Protein AF-A0A1S1X2Z5-F1 (afdb_monomer_lite)

Secondary structure (DSSP, 8-state):
-TTTS--HHHHHHHHHHHHHTT-HHHHHHHHHHHHHHHHHH--S-HHHHHHHHHHHHHHTT-GGGGHHHHHHHHHHHHHH----HHHHHHTTPPPHHHHHHHHHHHHHTT--HHHHHHHHHGGGGTS-HHHHHHHHHHHHHHSPPPP----------

pLDDT: mean 91.76, std 12.3, range [43.56, 98.44]

Organism: NCBI:txid1903179

Sequence (157 aa):
MFELEPGAHNALQLATSSVMAGDVARGKTWLMKFDQLNHASREVPCASAYVNFISALAQAGHARETLPYLAWLRELHRQLKITDDMFLHQRGVPFFHVFLENSWPLLRQCLDDKQLLDWHEAMLADLDEGGCAEVRAWLAQQLPAPAANDEAFKESP

Foldseek 3Di:
DCVVPPALVVLLVQLLVCVLVVNNVSSVVSNVVSVVRCVPVVPDQNQVSLVSNLVSCVVSVNLVSNVVSLLVLLVVQLVVQEQDPVVCVVSVRDRLLVSLVVNVVSCVVPDDLVRVVVSLVVSCVRHYPVSNVVSVVSNCVPPPDPPPPPPPPDDDD

Radius of gyration: 19.8 Å; chains: 1; bounding box: 60×43×59 Å

Structure (mmCIF, N/CA/C/O backbone):
data_AF-A0A1S1X2Z5-F1
#
_entry.id   AF-A0A1S1X2Z5-F1
#
loop_
_atom_site.group_PDB
_atom_site.id
_atom_site.type_symbol
_atom_site.label_atom_id
_atom_site.label_alt_id
_atom_site.label_comp_id
_atom_site.label_asym_id
_atom_site.label_entity_id
_atom_site.label_seq_id
_atom_site.pdbx_PDB_ins_code
_atom_site.Cartn_x
_atom_site.Cartn_y
_atom_site.Cartn_z
_atom_site.occupancy
_atom_site.B_iso_or_equiv
_atom_site.auth_seq_id
_atom_site.auth_comp_id
_atom_site.auth_asym_id
_atom_site.auth_atom_id
_atom_site.pdbx_PDB_model_num
ATOM 1 N N . MET A 1 1 ? -10.880 3.324 25.625 1.00 61.69 1 MET A N 1
ATOM 2 C CA . MET A 1 1 ? -10.147 4.238 24.719 1.00 61.69 1 MET A CA 1
ATOM 3 C C . MET A 1 1 ? -11.085 4.773 23.643 1.00 61.69 1 MET A C 1
ATOM 5 O O . MET A 1 1 ? -11.497 5.909 23.777 1.00 61.69 1 MET A O 1
ATOM 9 N N . PHE A 1 2 ? -11.555 3.965 22.683 1.00 80.56 2 PHE A N 1
ATOM 10 C CA . PHE A 1 2 ? -12.512 4.442 21.665 1.00 80.56 2 PHE A CA 1
ATOM 11 C C . PHE A 1 2 ? -13.899 4.820 22.215 1.00 80.56 2 PHE A C 1
ATOM 13 O O . PHE A 1 2 ? -14.493 5.775 21.747 1.00 80.56 2 PHE A O 1
ATOM 20 N N . GLU A 1 3 ? -14.406 4.127 23.239 1.00 78.62 3 GLU A N 1
ATOM 21 C CA . GLU A 1 3 ? -15.691 4.485 23.875 1.00 78.62 3 GLU A CA 1
ATOM 22 C C . GLU A 1 3 ? -15.654 5.831 24.615 1.00 78.62 3 GLU A C 1
ATOM 24 O O . GLU A 1 3 ? -16.695 6.439 24.834 1.00 78.62 3 GLU A O 1
ATOM 29 N N . LEU A 1 4 ? -14.459 6.288 24.998 1.00 78.75 4 LEU A N 1
ATOM 30 C CA . LEU A 1 4 ? -14.263 7.559 25.698 1.00 78.75 4 LEU A CA 1
ATOM 31 C C . LEU A 1 4 ? -14.064 8.710 24.707 1.00 78.75 4 LEU A C 1
ATOM 33 O O . LEU A 1 4 ? -14.513 9.820 24.963 1.00 78.75 4 LEU A O 1
ATOM 37 N N . GLU A 1 5 ? -13.420 8.430 23.574 1.00 84.75 5 GLU A N 1
ATOM 38 C CA . GLU A 1 5 ? -13.182 9.395 22.505 1.00 84.75 5 GLU A CA 1
ATOM 39 C C . GLU A 1 5 ? -13.279 8.685 21.139 1.00 84.75 5 GLU A C 1
ATOM 41 O O . GLU A 1 5 ? -12.283 8.166 20.616 1.00 84.75 5 GLU A O 1
ATOM 46 N N . PRO A 1 6 ? -14.488 8.584 20.561 1.00 86.75 6 PRO A N 1
ATOM 47 C CA . PRO A 1 6 ? -14.669 7.983 19.247 1.00 86.75 6 PRO A CA 1
ATOM 48 C C . PRO A 1 6 ? -14.073 8.893 18.170 1.00 86.75 6 PRO A C 1
ATOM 50 O O . PRO A 1 6 ? -14.494 10.036 18.020 1.00 86.75 6 PRO A O 1
ATOM 53 N N . GLY A 1 7 ? -13.124 8.384 17.387 1.00 92.69 7 GLY A N 1
ATOM 54 C CA . GLY A 1 7 ? -12.477 9.168 16.334 1.00 92.69 7 GLY A CA 1
ATOM 55 C C . GLY A 1 7 ? -11.682 8.309 15.362 1.00 92.69 7 GLY A C 1
ATOM 56 O O . GLY A 1 7 ? -11.343 7.161 15.672 1.00 92.69 7 GLY A O 1
ATOM 57 N N . ALA A 1 8 ? -11.385 8.862 14.183 1.00 94.12 8 ALA A N 1
ATOM 58 C CA . ALA A 1 8 ? -10.617 8.166 13.152 1.00 94.12 8 ALA A CA 1
ATOM 59 C C . ALA A 1 8 ? -9.245 7.747 13.701 1.00 94.12 8 ALA A C 1
ATOM 61 O O . ALA A 1 8 ? -8.875 6.576 13.630 1.00 94.12 8 ALA A O 1
ATOM 62 N N . HIS A 1 9 ? -8.541 8.669 14.359 1.00 93.88 9 HIS A N 1
ATOM 63 C CA . HIS A 1 9 ? -7.252 8.377 14.980 1.00 93.88 9 HIS A CA 1
ATOM 64 C C . HIS A 1 9 ? -7.316 7.183 15.952 1.00 93.88 9 HIS A C 1
ATOM 66 O O . HIS A 1 9 ? -6.530 6.244 15.837 1.00 93.88 9 HIS A O 1
ATOM 72 N N . ASN A 1 10 ? -8.292 7.169 16.864 1.00 94.88 10 ASN A N 1
ATOM 73 C CA . ASN A 1 10 ? -8.427 6.104 17.861 1.00 94.88 10 ASN A CA 1
ATOM 74 C C . ASN A 1 10 ? -8.839 4.760 17.238 1.00 94.88 10 ASN A C 1
ATOM 76 O O . ASN A 1 10 ? -8.384 3.711 17.695 1.00 94.88 10 ASN A O 1
ATOM 80 N N . ALA A 1 11 ? -9.646 4.769 16.172 1.00 96.56 11 ALA A N 1
ATOM 81 C CA . ALA A 1 11 ? -9.928 3.560 15.400 1.00 96.56 11 ALA A CA 1
ATOM 82 C C . ALA A 1 11 ? -8.655 3.006 14.736 1.00 96.56 11 ALA A C 1
ATOM 84 O O . ALA A 1 11 ? -8.414 1.803 14.797 1.00 96.56 11 ALA A O 1
ATOM 85 N N . LEU A 1 12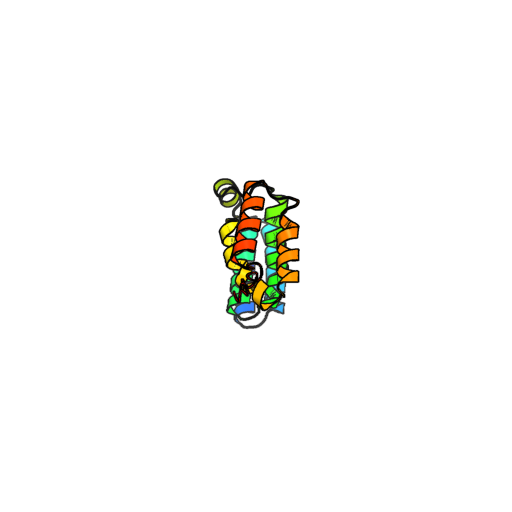 ? -7.804 3.871 14.174 1.00 97.06 12 LEU A N 1
ATOM 86 C CA . LEU A 1 12 ? -6.532 3.458 13.579 1.00 97.06 12 LEU A CA 1
ATOM 87 C C . LEU A 1 12 ? -5.563 2.877 14.623 1.00 97.06 12 LEU A C 1
ATOM 89 O O . LEU A 1 12 ? -4.957 1.840 14.366 1.00 97.06 12 LEU A O 1
ATOM 93 N N . GLN A 1 13 ? -5.459 3.481 15.813 1.00 96.38 13 GLN A N 1
ATOM 94 C CA . GLN A 1 13 ? -4.644 2.941 16.914 1.00 96.38 13 GLN A CA 1
ATOM 95 C C . GLN A 1 13 ? -5.112 1.547 17.350 1.00 96.38 13 GLN A C 1
ATOM 97 O O . GLN A 1 13 ? -4.298 0.659 17.611 1.00 96.38 13 GLN A O 1
ATOM 102 N N . LEU A 1 14 ? -6.429 1.324 17.403 1.00 97.50 14 LEU A N 1
ATOM 103 C CA . LEU A 1 14 ? -6.983 -0.001 17.680 1.00 97.50 14 LEU A CA 1
ATOM 104 C C . LEU A 1 14 ? -6.714 -0.989 16.543 1.00 97.50 14 LEU A C 1
ATOM 106 O O . LEU A 1 14 ? -6.466 -2.163 16.823 1.00 97.50 14 LEU A O 1
ATOM 110 N N . ALA A 1 15 ? -6.722 -0.533 15.289 1.00 98.12 15 ALA A N 1
ATOM 111 C CA . ALA A 1 15 ? -6.386 -1.362 14.138 1.00 98.12 15 ALA A CA 1
ATOM 112 C C . ALA A 1 15 ? -4.943 -1.879 14.222 1.00 98.12 15 ALA A C 1
ATOM 114 O O . ALA A 1 15 ? -4.726 -3.092 14.199 1.00 98.12 15 ALA A O 1
ATOM 115 N N . THR A 1 16 ? -3.970 -0.979 14.384 1.00 97.69 16 THR A N 1
ATOM 116 C CA . THR A 1 16 ? -2.544 -1.331 14.454 1.00 97.69 16 THR A CA 1
ATOM 117 C C . THR A 1 16 ? -2.228 -2.166 15.692 1.00 97.69 16 THR A C 1
ATOM 119 O O . THR A 1 16 ? -1.588 -3.208 15.575 1.00 97.69 16 THR A O 1
ATOM 122 N N . SER A 1 17 ? -2.754 -1.789 16.862 1.00 97.44 17 SER A N 1
ATOM 123 C CA . SER A 1 17 ? -2.513 -2.525 18.112 1.00 97.44 17 SER A CA 1
ATOM 124 C C . SER A 1 17 ? -3.099 -3.939 18.084 1.00 97.44 17 SER A C 1
ATOM 126 O O . SER A 1 17 ? -2.482 -4.866 18.601 1.00 97.44 17 SER A O 1
ATOM 128 N N . SER A 1 18 ? -4.270 -4.133 17.460 1.00 97.81 18 SER A N 1
ATOM 129 C CA . SER A 1 18 ? -4.874 -5.470 17.327 1.00 97.81 18 SER A CA 1
ATOM 130 C C . SER A 1 18 ? -4.006 -6.387 16.467 1.00 97.81 18 SER A C 1
ATOM 132 O O . SER A 1 18 ? -3.752 -7.524 16.854 1.00 97.81 18 SER A O 1
ATOM 134 N N . VAL A 1 19 ? -3.496 -5.877 15.340 1.00 97.62 19 VAL A N 1
ATOM 135 C CA . VAL A 1 19 ? -2.577 -6.626 14.472 1.00 97.62 19 VAL A CA 1
ATOM 136 C C . VAL A 1 19 ? -1.281 -6.969 15.198 1.00 97.62 19 VAL A C 1
ATOM 138 O O . VAL A 1 19 ? -0.837 -8.108 15.131 1.00 97.62 19 VAL A O 1
ATOM 141 N N . MET A 1 20 ? -0.687 -6.013 15.916 1.00 96.31 20 MET A N 1
ATOM 142 C CA . MET A 1 20 ? 0.543 -6.255 16.680 1.00 96.31 20 MET A CA 1
ATOM 143 C C . MET A 1 20 ? 0.348 -7.283 17.803 1.00 96.31 20 MET A C 1
ATOM 145 O O . MET A 1 20 ? 1.295 -7.966 18.178 1.00 96.31 20 MET A O 1
ATOM 149 N N . ALA A 1 21 ? -0.879 -7.434 18.308 1.00 96.69 21 ALA A N 1
ATOM 150 C CA . ALA A 1 21 ? -1.261 -8.494 19.239 1.00 96.69 21 ALA A CA 1
ATOM 151 C C . ALA A 1 21 ? -1.596 -9.839 18.551 1.00 96.69 21 ALA A C 1
ATOM 153 O O . ALA A 1 21 ? -1.994 -10.785 19.229 1.00 96.69 21 ALA A O 1
ATOM 154 N N . GLY A 1 22 ? -1.459 -9.935 17.224 1.00 95.31 22 GLY A N 1
ATOM 155 C CA . GLY A 1 22 ? -1.735 -11.132 16.423 1.00 95.31 22 GLY A CA 1
ATOM 156 C C . GLY A 1 22 ? -3.189 -11.288 15.961 1.00 95.31 22 GLY A C 1
ATOM 157 O O . GLY A 1 22 ? -3.512 -12.249 15.265 1.00 95.31 22 GLY A O 1
ATOM 158 N N . ASP A 1 23 ? -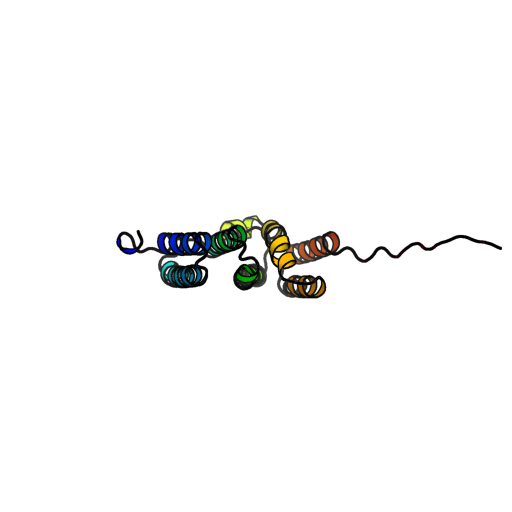4.083 -10.354 16.301 1.00 97.88 23 ASP A N 1
ATOM 159 C CA . ASP A 1 23 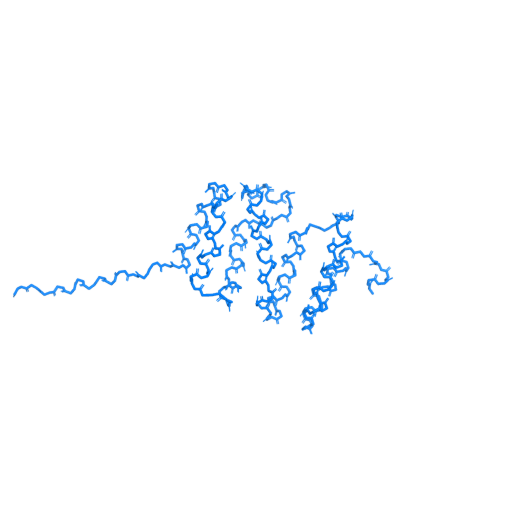? -5.492 -10.384 15.890 1.00 97.88 23 ASP A CA 1
ATOM 160 C C . ASP A 1 23 ? -5.713 -9.544 14.623 1.00 97.88 23 ASP A C 1
ATOM 162 O O . ASP A 1 23 ? -6.219 -8.413 14.639 1.00 97.88 23 ASP A O 1
ATOM 166 N N . VAL A 1 24 ? -5.310 -10.119 13.487 1.00 97.88 24 VAL A N 1
ATOM 167 C CA . VAL A 1 24 ? -5.422 -9.477 12.170 1.00 97.88 24 VAL A CA 1
ATOM 168 C C . VAL A 1 24 ? -6.875 -9.171 11.810 1.00 97.88 24 VAL A C 1
ATOM 170 O O . VAL A 1 24 ? -7.166 -8.089 11.301 1.00 97.88 24 VAL A O 1
ATOM 173 N N . ALA A 1 25 ? -7.805 -10.090 12.078 1.00 98.00 25 ALA A N 1
ATOM 174 C CA . ALA A 1 25 ? -9.213 -9.921 11.716 1.00 98.00 25 ALA A CA 1
ATOM 175 C C . ALA A 1 25 ? -9.843 -8.718 12.435 1.00 98.00 25 ALA A C 1
ATOM 177 O O . ALA A 1 25 ? -10.518 -7.885 11.813 1.00 98.00 25 ALA A O 1
ATOM 178 N N . ARG A 1 26 ? -9.563 -8.573 13.733 1.00 97.88 26 ARG A N 1
ATOM 179 C CA . ARG A 1 26 ? -9.977 -7.400 14.501 1.00 97.88 26 ARG A CA 1
ATOM 180 C C . ARG A 1 26 ? -9.293 -6.131 14.008 1.00 97.88 26 ARG A C 1
ATOM 182 O O . ARG A 1 26 ? -9.960 -5.106 13.875 1.00 97.88 26 ARG A O 1
ATOM 189 N N . GLY A 1 27 ? -8.005 -6.207 13.678 1.00 98.25 27 GLY A N 1
ATOM 190 C CA . GLY A 1 27 ? -7.264 -5.106 13.068 1.00 98.25 27 GLY A CA 1
ATOM 191 C C . GLY A 1 27 ? -7.941 -4.555 11.812 1.00 98.25 27 GLY A C 1
ATOM 192 O O . GLY A 1 27 ? -8.209 -3.359 11.719 1.00 98.25 27 GLY A O 1
ATOM 193 N N . LYS A 1 28 ? -8.314 -5.439 10.880 1.00 98.19 28 LYS A N 1
ATOM 194 C CA . LYS A 1 28 ? -9.030 -5.076 9.644 1.00 98.19 28 LYS A CA 1
ATOM 195 C C . LYS A 1 28 ? -10.396 -4.453 9.914 1.00 98.19 28 LYS A C 1
ATOM 197 O O . LYS A 1 28 ? -10.758 -3.469 9.276 1.00 98.19 28 LYS A O 1
ATOM 202 N N . THR A 1 29 ? -11.134 -4.991 10.883 1.00 98.19 29 THR A N 1
ATOM 203 C CA . THR A 1 29 ? -12.439 -4.443 11.289 1.00 98.19 29 THR A CA 1
ATOM 204 C C . THR A 1 29 ? -12.301 -3.000 11.782 1.00 98.19 29 THR A C 1
ATOM 206 O O . THR A 1 29 ? -13.091 -2.131 11.411 1.00 98.19 29 THR A O 1
ATOM 209 N N . TRP A 1 30 ? -11.264 -2.717 12.573 1.00 98.19 30 TRP A N 1
ATOM 210 C CA . TRP A 1 30 ? -10.976 -1.359 13.029 1.00 98.19 30 TRP A CA 1
ATOM 211 C C . TRP A 1 30 ? -10.484 -0.440 11.916 1.00 98.19 30 TRP A C 1
ATOM 213 O O . TRP A 1 30 ? -10.865 0.727 11.913 1.00 98.19 30 TRP A O 1
ATOM 223 N N . LEU A 1 31 ? -9.725 -0.945 10.940 1.00 98.12 31 LEU A N 1
ATOM 224 C CA . LEU A 1 31 ? -9.339 -0.156 9.769 1.00 98.12 31 LEU A CA 1
ATOM 225 C C . LEU A 1 31 ? -10.565 0.243 8.927 1.00 98.12 31 LEU A C 1
ATOM 227 O O . LEU A 1 31 ? -10.697 1.400 8.544 1.00 98.12 31 LEU A O 1
ATOM 231 N N . MET A 1 32 ? -11.526 -0.665 8.730 1.00 96.94 32 MET A N 1
ATOM 232 C CA . MET A 1 32 ? -12.798 -0.327 8.076 1.00 96.94 32 MET A CA 1
ATOM 233 C C . MET A 1 32 ? -13.572 0.743 8.858 1.00 96.94 32 MET A C 1
ATOM 235 O O . MET A 1 32 ? -14.172 1.643 8.270 1.00 96.94 32 MET A O 1
ATOM 239 N N . LYS A 1 33 ? -13.560 0.664 10.195 1.00 96.75 33 LYS A N 1
ATOM 240 C CA . LYS A 1 33 ? -14.178 1.686 11.048 1.00 96.75 33 LYS A CA 1
ATOM 241 C C . LYS A 1 33 ? -13.448 3.027 10.943 1.00 96.75 33 LYS A C 1
ATOM 243 O O . LYS A 1 33 ? -14.111 4.062 10.912 1.00 96.75 33 LYS A O 1
ATOM 248 N N . PHE A 1 34 ? -12.119 3.008 10.865 1.00 97.38 34 PHE A N 1
ATOM 249 C CA . PHE A 1 34 ? -11.301 4.183 10.581 1.00 97.38 34 PHE A CA 1
ATOM 250 C C . PHE A 1 34 ? -11.728 4.834 9.263 1.00 97.38 34 PHE A C 1
ATOM 252 O O . PHE A 1 34 ? -12.063 6.015 9.282 1.00 97.38 34 PHE A O 1
ATOM 259 N N . ASP A 1 35 ? -11.813 4.076 8.166 1.00 95.94 35 ASP A N 1
ATOM 260 C CA . ASP A 1 35 ? -12.180 4.614 6.849 1.00 95.94 35 ASP A CA 1
ATOM 261 C C . ASP A 1 35 ? -13.559 5.293 6.875 1.00 95.94 35 ASP A C 1
ATOM 263 O O . ASP A 1 35 ? -13.726 6.401 6.363 1.00 95.94 35 ASP A O 1
ATOM 267 N N . GLN A 1 36 ? -14.539 4.680 7.550 1.00 95.44 36 GLN A N 1
ATOM 268 C CA . GLN A 1 36 ? -15.880 5.254 7.720 1.00 95.44 36 GLN A CA 1
ATOM 269 C C . GLN A 1 36 ? -15.861 6.600 8.454 1.00 95.44 36 GLN A C 1
ATOM 271 O O . GLN A 1 36 ? -16.546 7.537 8.046 1.00 95.44 36 GLN A O 1
ATOM 276 N N . LEU A 1 37 ? -15.103 6.696 9.549 1.00 95.19 37 LEU A N 1
ATOM 277 C CA . LEU A 1 37 ? -15.018 7.916 10.355 1.00 95.19 37 LEU A CA 1
ATOM 278 C C . LEU A 1 37 ? -14.229 9.003 9.619 1.00 95.19 37 LEU A C 1
ATOM 280 O O . LEU A 1 37 ? -14.661 10.154 9.544 1.00 95.19 37 LEU A O 1
ATOM 284 N N . ASN A 1 38 ? -13.099 8.618 9.031 1.00 95.25 38 ASN A N 1
ATOM 285 C CA . ASN A 1 38 ? -12.166 9.529 8.390 1.00 95.25 38 ASN A CA 1
ATOM 286 C C . ASN A 1 38 ? -12.703 10.096 7.071 1.00 95.25 38 ASN A C 1
ATOM 288 O O . ASN A 1 38 ? -12.349 11.210 6.698 1.00 95.25 38 ASN A O 1
ATOM 292 N N . HIS A 1 39 ? -13.605 9.385 6.388 1.00 91.81 39 HIS A N 1
ATOM 293 C CA . HIS A 1 39 ? -14.311 9.929 5.227 1.00 91.81 39 HIS A CA 1
ATOM 294 C C . HIS A 1 39 ? -15.069 11.227 5.567 1.00 91.81 39 HIS A C 1
ATOM 296 O O . HIS A 1 39 ? -15.104 12.158 4.758 1.00 91.81 39 HIS A O 1
ATOM 302 N N . ALA A 1 40 ? -15.659 11.298 6.766 1.00 87.81 40 ALA A N 1
ATOM 303 C CA . ALA A 1 40 ? -16.389 12.472 7.230 1.00 87.81 40 ALA A CA 1
ATOM 304 C C . ALA A 1 40 ? -15.463 13.524 7.855 1.00 87.81 40 ALA A C 1
ATOM 306 O O . ALA A 1 40 ? -15.576 14.703 7.523 1.00 87.81 40 ALA A O 1
ATOM 307 N N . SER A 1 41 ? -14.557 13.110 8.747 1.00 90.50 41 SER A N 1
ATOM 308 C CA . SER A 1 41 ? -13.744 14.045 9.532 1.00 90.50 41 SER A CA 1
ATOM 309 C C . SER A 1 41 ? -12.493 14.546 8.809 1.00 90.50 41 SER A C 1
ATOM 311 O O . SER A 1 41 ? -12.072 15.679 9.030 1.00 90.50 41 SER A O 1
ATOM 313 N N . ARG A 1 42 ? -11.915 13.722 7.922 1.00 88.75 42 ARG A N 1
ATOM 314 C CA . ARG A 1 42 ? -10.653 13.970 7.200 1.00 88.75 42 ARG A CA 1
ATOM 315 C C . ARG A 1 42 ? -9.484 14.341 8.120 1.00 88.75 42 ARG A C 1
ATOM 317 O O . ARG A 1 42 ? -8.579 15.066 7.719 1.00 88.75 42 ARG A O 1
ATOM 324 N N . GLU A 1 43 ? -9.508 13.839 9.350 1.00 88.88 43 GLU A N 1
ATOM 325 C CA . GLU A 1 43 ? -8.516 14.140 10.388 1.00 88.88 43 GLU A CA 1
ATOM 326 C C . GLU A 1 43 ? -7.148 13.518 10.098 1.00 88.88 43 GLU A C 1
ATOM 328 O O . GLU A 1 43 ? -6.121 14.057 10.504 1.00 88.88 43 GLU A O 1
ATOM 333 N N . VAL A 1 44 ? -7.124 12.370 9.416 1.00 89.06 44 VAL A N 1
ATOM 334 C CA . VAL A 1 44 ? -5.902 11.607 9.152 1.00 89.06 44 VAL A CA 1
ATOM 335 C C . VAL A 1 44 ? -5.727 11.421 7.643 1.00 89.06 44 VAL A C 1
ATOM 337 O O . VAL A 1 44 ? -6.657 10.968 6.975 1.00 89.06 44 VAL A O 1
ATOM 340 N N . PRO A 1 45 ? -4.547 11.688 7.063 1.00 91.81 45 PRO A N 1
ATOM 341 C CA . PRO A 1 45 ? -4.281 11.329 5.673 1.00 91.81 45 PRO A CA 1
ATOM 342 C C . PRO A 1 45 ? -4.388 9.809 5.464 1.00 91.81 45 PRO A C 1
ATOM 344 O O . PRO A 1 45 ? -3.689 9.032 6.119 1.00 91.81 45 PRO A O 1
ATOM 347 N N . CYS A 1 46 ? -5.253 9.366 4.544 1.00 93.19 46 CYS A N 1
ATOM 348 C CA . CYS A 1 46 ? -5.526 7.936 4.341 1.00 93.19 46 CYS A CA 1
ATOM 349 C C . CYS A 1 46 ? -4.266 7.140 3.972 1.00 93.19 46 CYS A C 1
ATOM 351 O O . CYS A 1 46 ? -4.059 6.045 4.488 1.00 93.19 46 CYS A O 1
ATOM 353 N N . ALA A 1 47 ? -3.393 7.699 3.129 1.00 95.06 47 ALA A N 1
ATOM 354 C CA . ALA A 1 47 ? -2.164 7.019 2.729 1.00 95.06 47 ALA A CA 1
ATOM 355 C C . ALA A 1 47 ? -1.219 6.792 3.919 1.00 95.06 47 ALA A C 1
ATOM 357 O O . ALA A 1 47 ? -0.709 5.685 4.086 1.00 95.06 47 ALA A O 1
ATOM 358 N N . SER A 1 48 ? -1.063 7.780 4.806 1.00 93.62 48 SER A N 1
ATOM 359 C CA . SER A 1 48 ? -0.294 7.615 6.046 1.00 93.62 48 SER A CA 1
ATOM 360 C C . SER A 1 48 ? -0.906 6.555 6.969 1.00 93.62 48 SER A C 1
ATOM 362 O O . SER A 1 48 ? -0.180 5.751 7.549 1.00 93.62 48 SER A O 1
ATOM 364 N N . ALA A 1 49 ? -2.237 6.496 7.075 1.00 96.12 49 ALA A N 1
ATOM 365 C CA . ALA A 1 49 ? -2.912 5.467 7.865 1.00 96.12 49 ALA A CA 1
ATOM 366 C C . ALA A 1 49 ? -2.652 4.050 7.326 1.00 96.12 49 ALA A C 1
ATOM 368 O O . ALA A 1 49 ? -2.358 3.137 8.099 1.00 96.12 49 ALA A O 1
ATOM 369 N N . TYR A 1 50 ? -2.696 3.874 6.004 1.00 97.81 50 TYR A N 1
ATOM 370 C CA . TYR A 1 50 ? -2.442 2.585 5.358 1.00 97.81 50 TYR A CA 1
ATOM 371 C C . TYR A 1 50 ? -0.972 2.173 5.488 1.00 97.81 50 TYR A C 1
ATOM 373 O O . TYR A 1 50 ? -0.700 1.013 5.786 1.00 97.81 50 TYR A O 1
ATOM 381 N N . VAL A 1 51 ? -0.022 3.108 5.370 1.00 97.25 51 VAL A N 1
ATOM 382 C CA . VAL A 1 51 ? 1.405 2.847 5.644 1.00 97.25 51 VAL A CA 1
ATOM 383 C C . VAL A 1 51 ? 1.628 2.390 7.086 1.00 97.25 51 VAL A C 1
ATOM 385 O O . VAL A 1 51 ? 2.353 1.419 7.317 1.00 97.25 51 VAL A O 1
ATOM 388 N N . ASN A 1 52 ? 0.968 3.030 8.055 1.00 96.94 52 ASN A N 1
ATOM 389 C CA . ASN A 1 52 ? 1.054 2.631 9.461 1.00 96.94 52 ASN A CA 1
ATOM 390 C C . ASN A 1 52 ? 0.491 1.220 9.678 1.00 96.94 52 ASN A C 1
ATOM 392 O O . ASN A 1 52 ? 1.085 0.412 10.391 1.00 96.94 52 ASN A O 1
ATOM 396 N N . PHE A 1 53 ? -0.632 0.899 9.035 1.00 98.38 53 PHE A N 1
ATOM 397 C CA . PHE A 1 53 ? -1.240 -0.425 9.126 1.00 98.38 53 PHE A CA 1
ATOM 398 C C . PHE A 1 53 ? -0.388 -1.517 8.458 1.00 98.38 53 PHE A C 1
ATOM 400 O O . PHE A 1 53 ? -0.202 -2.587 9.036 1.00 98.38 53 PHE A O 1
ATOM 407 N N . ILE A 1 54 ? 0.195 -1.234 7.288 1.00 98.38 54 ILE A N 1
ATOM 408 C CA . ILE A 1 54 ? 1.153 -2.122 6.609 1.00 98.38 54 ILE A CA 1
ATOM 409 C C . ILE A 1 54 ? 2.366 -2.375 7.501 1.00 98.38 54 ILE A C 1
ATOM 411 O O . ILE A 1 54 ? 2.762 -3.525 7.671 1.00 98.38 54 ILE A O 1
ATOM 415 N N . SER A 1 55 ? 2.920 -1.322 8.105 1.00 97.75 55 SER A N 1
ATOM 416 C CA . SER A 1 55 ? 4.051 -1.438 9.030 1.00 97.75 55 SER A CA 1
ATOM 417 C C . SER A 1 55 ? 3.715 -2.340 10.218 1.00 97.75 55 SER A C 1
ATOM 419 O O . SER A 1 55 ? 4.504 -3.219 10.553 1.00 97.75 55 SER A O 1
ATOM 421 N N . ALA A 1 56 ? 2.526 -2.190 10.811 1.00 98.19 56 ALA A N 1
ATOM 422 C CA . ALA A 1 56 ? 2.075 -3.040 11.913 1.00 98.19 56 ALA A CA 1
ATOM 423 C C . ALA A 1 56 ? 1.930 -4.516 11.496 1.00 98.19 56 ALA A C 1
ATOM 425 O O . ALA A 1 56 ? 2.397 -5.405 12.207 1.00 98.19 56 ALA A O 1
ATOM 426 N N . LEU A 1 57 ? 1.338 -4.787 10.326 1.00 98.44 57 LEU A N 1
ATOM 427 C CA . LEU A 1 57 ? 1.236 -6.140 9.764 1.00 98.44 57 LEU A CA 1
ATOM 428 C C . LEU A 1 57 ? 2.612 -6.753 9.497 1.00 98.44 57 LEU A C 1
ATOM 430 O O . LEU A 1 57 ? 2.852 -7.901 9.865 1.00 98.44 57 LEU A O 1
ATOM 434 N N . ALA A 1 58 ? 3.517 -5.991 8.884 1.00 97.06 58 ALA A N 1
ATOM 435 C CA . ALA A 1 58 ? 4.872 -6.433 8.584 1.00 97.06 58 ALA A CA 1
ATOM 436 C C . ALA A 1 58 ? 5.655 -6.770 9.861 1.00 97.06 58 ALA A C 1
ATOM 438 O O . ALA A 1 58 ? 6.240 -7.846 9.954 1.00 97.06 58 ALA A O 1
ATOM 439 N N . GLN A 1 59 ? 5.611 -5.894 10.870 1.00 96.56 59 GLN A N 1
ATOM 440 C CA . GLN A 1 59 ? 6.281 -6.103 12.159 1.00 96.56 59 GLN A CA 1
ATOM 441 C C . GLN A 1 59 ? 5.721 -7.306 12.927 1.00 96.56 59 GLN A C 1
ATOM 443 O O . GLN A 1 59 ? 6.474 -8.010 13.593 1.00 96.56 59 GLN A O 1
ATOM 448 N N . ALA A 1 60 ? 4.421 -7.575 12.800 1.00 96.81 60 ALA A N 1
ATOM 449 C CA . ALA A 1 60 ? 3.777 -8.753 13.376 1.00 96.81 60 ALA A CA 1
ATOM 450 C C . ALA A 1 60 ? 4.026 -10.052 12.573 1.00 96.81 60 ALA A C 1
ATOM 452 O O . ALA A 1 60 ? 3.512 -11.108 12.933 1.00 96.81 60 ALA A O 1
ATOM 453 N N . GLY A 1 61 ? 4.800 -10.002 11.481 1.00 96.44 61 GLY A N 1
ATOM 454 C CA . GLY A 1 61 ? 5.107 -11.168 10.644 1.00 96.44 61 GLY A CA 1
ATOM 455 C C . GLY A 1 61 ? 3.988 -11.564 9.673 1.00 96.44 61 GLY A C 1
ATOM 456 O O . GLY A 1 61 ? 4.032 -12.635 9.072 1.00 96.44 61 GLY A O 1
ATOM 457 N N . HIS A 1 62 ? 2.987 -10.707 9.472 1.00 96.81 62 HIS A N 1
ATOM 458 C CA . HIS A 1 62 ? 1.846 -10.948 8.588 1.00 96.81 62 HIS A CA 1
ATOM 459 C C . HIS A 1 62 ? 2.069 -10.365 7.183 1.00 96.81 62 HIS A C 1
ATOM 461 O O . HIS A 1 62 ? 1.208 -9.674 6.641 1.00 96.81 62 HIS A O 1
ATOM 467 N N . ALA A 1 63 ? 3.218 -10.655 6.561 1.00 95.19 63 ALA A N 1
ATOM 468 C CA . ALA A 1 63 ? 3.607 -10.076 5.268 1.00 95.19 63 ALA A CA 1
ATOM 469 C C . ALA A 1 63 ? 2.544 -10.270 4.172 1.00 95.19 63 ALA A C 1
ATOM 471 O O . ALA A 1 63 ? 2.185 -9.320 3.480 1.00 95.19 63 ALA A O 1
ATOM 472 N N . ARG A 1 64 ? 1.947 -11.464 4.064 1.00 96.38 64 ARG A N 1
ATOM 473 C CA . ARG A 1 64 ? 0.910 -11.747 3.054 1.00 96.38 64 ARG A CA 1
ATOM 474 C C . ARG A 1 64 ? -0.346 -10.892 3.218 1.00 96.38 64 ARG A C 1
ATOM 476 O O . ARG A 1 64 ? -0.991 -10.544 2.232 1.00 96.38 64 ARG A O 1
ATOM 483 N N . GLU A 1 65 ? -0.673 -10.521 4.449 1.00 98.06 65 GLU A N 1
ATOM 484 C CA . GLU A 1 65 ? -1.826 -9.675 4.753 1.00 98.06 65 GLU A CA 1
ATOM 485 C C . GLU A 1 65 ? -1.598 -8.213 4.343 1.00 98.06 65 GLU A C 1
ATOM 487 O O . GLU A 1 65 ? -2.560 -7.459 4.232 1.00 98.06 65 GLU A O 1
ATOM 492 N N . THR A 1 66 ? -0.353 -7.807 4.060 1.00 98.06 66 THR A N 1
ATOM 493 C CA . THR A 1 66 ? -0.033 -6.455 3.570 1.00 98.06 66 THR A CA 1
ATOM 494 C C . THR A 1 66 ? -0.437 -6.234 2.110 1.00 98.06 66 THR A C 1
ATOM 496 O O . THR A 1 66 ? -0.672 -5.092 1.712 1.00 98.06 66 THR A O 1
ATOM 499 N N . LEU A 1 67 ? -0.556 -7.306 1.312 1.00 98.06 67 LEU A N 1
ATOM 500 C CA . LEU A 1 67 ? -0.704 -7.224 -0.147 1.00 98.06 67 LEU A CA 1
ATOM 501 C C . LEU A 1 67 ? -1.878 -6.350 -0.619 1.00 98.06 67 LEU A C 1
ATOM 503 O O . LEU A 1 67 ? -1.659 -5.533 -1.514 1.00 98.06 67 LEU A O 1
ATOM 507 N N . PRO A 1 68 ? -3.099 -6.444 -0.050 1.00 97.69 68 PRO A N 1
ATOM 508 C CA . PRO A 1 68 ? -4.211 -5.598 -0.485 1.00 97.69 68 PRO A CA 1
ATOM 509 C C . PRO A 1 68 ? -3.951 -4.106 -0.240 1.00 97.69 68 PRO A C 1
ATOM 511 O O . PRO A 1 68 ? -4.346 -3.265 -1.042 1.00 97.69 68 PRO A O 1
ATOM 514 N N . TYR A 1 69 ? -3.250 -3.774 0.844 1.00 98.00 69 TYR A N 1
ATOM 515 C CA . TYR A 1 69 ? -2.954 -2.393 1.227 1.00 98.00 69 TYR A CA 1
ATOM 516 C C . TYR A 1 69 ? -1.799 -1.813 0.405 1.00 98.00 69 TYR A C 1
ATOM 518 O O . TYR A 1 69 ? -1.854 -0.654 -0.003 1.00 98.00 69 TYR A O 1
ATOM 526 N N . LEU A 1 70 ? -0.793 -2.632 0.082 1.00 98.25 70 LEU A N 1
ATOM 527 C CA . LEU A 1 70 ? 0.249 -2.276 -0.883 1.00 98.25 70 LEU A CA 1
ATOM 528 C C . LEU A 1 70 ? -0.336 -2.064 -2.285 1.00 98.25 70 LEU A C 1
ATOM 530 O O . LEU A 1 70 ? 0.032 -1.111 -2.966 1.00 98.25 70 LEU A O 1
ATOM 534 N N . ALA A 1 71 ? -1.283 -2.907 -2.707 1.00 98.06 71 ALA A N 1
ATOM 535 C CA . ALA A 1 71 ? -1.986 -2.734 -3.975 1.00 98.06 71 ALA A CA 1
ATOM 536 C C . ALA A 1 71 ? -2.835 -1.452 -3.997 1.00 98.06 71 ALA A C 1
ATOM 538 O O . ALA A 1 71 ? -2.883 -0.774 -5.021 1.00 98.06 71 ALA A O 1
ATOM 539 N N . TRP A 1 72 ? -3.458 -1.087 -2.873 1.00 97.75 72 TRP A N 1
ATOM 540 C CA . TRP A 1 72 ? -4.162 0.189 -2.746 1.00 97.75 72 TRP A CA 1
ATOM 541 C C . TRP A 1 72 ? -3.205 1.384 -2.882 1.00 97.75 72 TRP A C 1
ATOM 543 O O . TRP A 1 72 ? -3.481 2.299 -3.653 1.00 97.75 72 TRP A O 1
ATOM 553 N N . LEU A 1 73 ? -2.041 1.351 -2.217 1.00 97.88 73 LEU A N 1
ATOM 554 C CA . LEU A 1 73 ? -1.019 2.398 -2.358 1.00 97.88 73 LEU A CA 1
ATOM 555 C C . LEU A 1 73 ? -0.446 2.471 -3.780 1.00 97.88 73 LEU A C 1
ATOM 557 O O . LEU A 1 73 ? -0.217 3.571 -4.281 1.00 97.88 73 LEU A O 1
ATOM 561 N N . ARG A 1 74 ? -0.256 1.333 -4.460 1.00 97.56 74 ARG A N 1
ATOM 562 C CA . ARG A 1 74 ? 0.111 1.305 -5.887 1.00 97.56 74 ARG A CA 1
ATOM 563 C C . ARG A 1 74 ? -0.868 2.109 -6.717 1.00 97.56 74 ARG A C 1
ATOM 565 O O . ARG A 1 74 ? -0.480 2.939 -7.534 1.00 97.56 74 ARG A O 1
ATOM 572 N N . GLU A 1 75 ? -2.140 1.786 -6.536 1.00 97.38 75 GLU A N 1
ATOM 573 C CA . GLU A 1 75 ? -3.215 2.335 -7.337 1.00 97.38 75 GLU A CA 1
ATOM 574 C C . GLU A 1 75 ? -3.393 3.827 -7.058 1.00 97.38 75 GLU A C 1
ATOM 576 O O . GLU A 1 75 ? -3.619 4.598 -7.984 1.00 97.38 75 GLU A O 1
ATOM 581 N N . LEU A 1 76 ? -3.162 4.263 -5.818 1.00 96.50 76 LEU A N 1
ATOM 582 C CA . LEU A 1 76 ? -3.108 5.680 -5.481 1.00 96.50 76 LEU A CA 1
ATOM 583 C C . LEU A 1 76 ? -2.049 6.430 -6.308 1.00 96.50 76 LEU A C 1
ATOM 585 O O . LEU A 1 76 ? -2.364 7.468 -6.884 1.00 96.50 76 LEU A O 1
ATOM 589 N N . HIS A 1 77 ? -0.826 5.903 -6.430 1.00 96.88 77 HIS A N 1
ATOM 590 C CA . HIS A 1 77 ? 0.209 6.530 -7.267 1.00 96.88 77 HIS A CA 1
ATOM 591 C C . HIS A 1 77 ? -0.196 6.571 -8.748 1.00 96.88 77 HIS A C 1
ATOM 593 O O . HIS A 1 77 ? -0.080 7.616 -9.388 1.00 96.88 77 HIS A O 1
ATOM 599 N N . ARG A 1 78 ? -0.743 5.468 -9.282 1.00 96.12 78 ARG A N 1
ATOM 600 C CA . ARG A 1 78 ? -1.242 5.406 -10.670 1.00 96.12 78 ARG A CA 1
ATOM 601 C C . ARG A 1 78 ? -2.341 6.427 -10.941 1.00 96.12 78 ARG A C 1
ATOM 603 O O . ARG A 1 78 ? -2.337 7.077 -11.977 1.00 96.12 78 ARG A O 1
ATOM 610 N N . GLN A 1 79 ? -3.274 6.598 -10.011 1.00 95.56 79 GLN A N 1
ATOM 611 C CA . GLN A 1 79 ? -4.385 7.537 -10.170 1.00 95.56 79 GLN A CA 1
ATOM 612 C C . GLN A 1 79 ? -3.943 8.997 -10.082 1.00 95.56 79 GLN A C 1
ATOM 614 O O . GLN A 1 79 ? -4.551 9.857 -10.721 1.00 95.56 79 GLN A O 1
ATOM 619 N N . LEU A 1 80 ? -2.891 9.285 -9.312 1.00 95.00 80 LEU A N 1
ATOM 620 C CA . LEU A 1 80 ? -2.319 10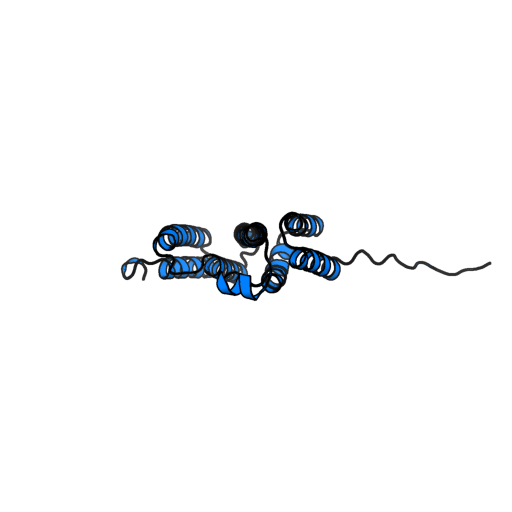.625 -9.215 1.00 95.00 80 LEU A CA 1
ATOM 621 C C . LEU A 1 80 ? -1.564 11.044 -10.478 1.00 95.00 80 LEU A C 1
ATOM 623 O O . LEU A 1 80 ? -1.540 12.238 -10.776 1.00 95.00 80 LEU A O 1
ATOM 627 N N . LYS A 1 81 ? -0.980 10.081 -11.207 1.00 94.25 81 LYS A N 1
ATOM 628 C CA . LYS A 1 81 ? -0.234 10.276 -12.466 1.00 94.25 81 LYS A CA 1
ATOM 629 C C . LYS A 1 81 ? 0.966 11.224 -12.381 1.00 94.25 81 LYS A C 1
ATOM 631 O O . LYS A 1 81 ? 1.526 11.577 -13.408 1.00 94.25 81 LYS A O 1
ATOM 636 N N . ILE A 1 82 ? 1.321 11.673 -11.181 1.00 94.38 82 ILE A N 1
ATOM 637 C CA . ILE A 1 82 ? 2.407 12.612 -10.907 1.00 94.38 82 ILE A CA 1
ATOM 638 C C . ILE A 1 82 ? 3.162 12.055 -9.706 1.00 94.38 82 ILE A C 1
ATOM 640 O O . ILE A 1 82 ? 2.581 11.949 -8.621 1.00 94.38 82 ILE A O 1
ATOM 644 N N . THR A 1 83 ? 4.430 11.695 -9.901 1.00 95.69 83 THR A N 1
ATOM 645 C CA . THR A 1 83 ? 5.287 11.130 -8.846 1.00 95.69 83 THR A CA 1
ATOM 646 C C . THR A 1 83 ? 6.281 12.135 -8.267 1.00 95.69 83 THR A C 1
ATOM 648 O O . THR A 1 83 ? 7.165 11.743 -7.516 1.00 95.69 83 THR A O 1
ATOM 651 N N . ASP A 1 84 ? 6.139 13.423 -8.590 1.00 96.44 84 ASP A N 1
ATOM 652 C CA . ASP A 1 84 ? 6.941 14.503 -8.007 1.00 96.44 84 ASP A CA 1
ATOM 653 C C . ASP A 1 84 ? 6.818 14.552 -6.470 1.00 96.44 84 ASP A C 1
ATOM 655 O O . ASP A 1 84 ? 5.714 14.587 -5.916 1.00 96.44 84 ASP A O 1
ATOM 659 N N . ASP A 1 85 ? 7.957 14.601 -5.774 1.00 96.12 85 ASP A N 1
ATOM 660 C CA . ASP A 1 85 ? 8.015 14.536 -4.309 1.00 96.12 85 ASP A CA 1
ATOM 661 C C . ASP A 1 85 ? 7.233 15.674 -3.636 1.00 96.12 85 ASP A C 1
ATOM 663 O O . ASP A 1 85 ? 6.533 15.448 -2.645 1.00 96.12 85 ASP A O 1
ATOM 667 N N . MET A 1 86 ? 7.296 16.901 -4.168 1.00 96.12 86 MET A N 1
ATOM 668 C CA . MET A 1 86 ? 6.573 18.036 -3.588 1.00 96.12 86 MET A CA 1
ATOM 669 C C . MET A 1 86 ? 5.060 17.842 -3.724 1.00 96.12 86 MET A C 1
ATOM 671 O O . MET A 1 86 ? 4.308 18.072 -2.770 1.00 96.12 86 MET A O 1
ATOM 675 N N . PHE A 1 87 ? 4.611 17.380 -4.891 1.00 96.06 87 PHE A N 1
ATOM 676 C CA . PHE A 1 87 ? 3.214 17.061 -5.158 1.00 96.06 87 PHE A CA 1
ATOM 677 C C . PHE A 1 87 ? 2.681 15.944 -4.246 1.00 96.06 87 PHE A C 1
ATOM 679 O O . PHE A 1 87 ? 1.563 16.059 -3.725 1.00 96.06 87 PHE A O 1
ATOM 686 N N . LEU A 1 88 ? 3.464 14.879 -4.043 1.00 96.38 88 LEU A N 1
ATOM 687 C CA . LEU A 1 88 ? 3.112 13.755 -3.168 1.00 96.38 88 LEU A CA 1
ATOM 688 C C . LEU A 1 88 ? 3.073 14.187 -1.697 1.00 96.38 88 LEU A C 1
ATOM 690 O O . LEU A 1 88 ? 2.095 13.897 -0.999 1.00 96.38 88 LEU A O 1
ATOM 694 N N . HIS A 1 89 ? 4.061 14.975 -1.255 1.00 94.12 89 HIS A N 1
ATOM 695 C CA . HIS A 1 89 ? 4.115 15.527 0.099 1.00 94.12 89 HIS A CA 1
ATOM 696 C C . HIS A 1 89 ? 2.851 16.320 0.443 1.00 94.12 89 HIS A C 1
ATOM 698 O O . HIS A 1 89 ? 2.220 16.080 1.473 1.00 94.12 89 HIS A O 1
ATOM 704 N N . GLN A 1 90 ? 2.435 17.229 -0.445 1.00 93.25 90 GLN A N 1
ATOM 705 C CA . GLN A 1 90 ? 1.245 18.065 -0.247 1.00 93.25 90 GLN A CA 1
ATOM 706 C C . GLN A 1 90 ? -0.055 17.255 -0.148 1.00 93.25 90 GLN A C 1
ATOM 708 O O . GLN A 1 90 ? -1.025 17.720 0.449 1.00 93.25 90 GLN A O 1
ATOM 713 N N . ARG A 1 91 ? -0.089 16.044 -0.716 1.00 90.94 91 ARG A N 1
ATOM 714 C CA . ARG A 1 91 ? -1.235 15.123 -0.641 1.00 90.94 91 ARG A CA 1
ATOM 715 C C . ARG A 1 91 ? -1.140 14.122 0.508 1.00 90.94 91 ARG A C 1
ATOM 717 O O . ARG A 1 91 ? -2.049 13.310 0.670 1.00 90.94 91 ARG A O 1
ATOM 724 N N . GLY A 1 92 ? -0.066 14.165 1.297 1.00 92.00 92 GLY A N 1
ATOM 725 C CA . GLY A 1 92 ? 0.184 13.195 2.361 1.00 92.00 92 GLY A CA 1
ATOM 726 C C . GLY A 1 92 ? 0.393 11.774 1.834 1.00 92.00 92 GLY A C 1
ATOM 727 O O . GLY A 1 92 ? 0.070 10.813 2.531 1.00 92.00 92 GLY A O 1
ATOM 728 N N . VAL A 1 93 ? 0.886 11.638 0.599 1.00 95.88 93 VAL A N 1
ATOM 729 C CA . VAL A 1 93 ? 1.200 10.353 -0.037 1.00 95.88 93 VAL A CA 1
ATOM 730 C C . VAL A 1 93 ? 2.702 10.096 0.105 1.00 95.88 93 VAL A C 1
ATOM 732 O O . VAL A 1 93 ? 3.479 11.044 -0.020 1.00 95.88 93 VAL A O 1
ATOM 735 N N . PRO A 1 94 ? 3.133 8.856 0.405 1.00 95.69 94 PRO A N 1
ATOM 736 C CA . PRO A 1 94 ? 4.553 8.520 0.442 1.00 95.69 94 PRO A CA 1
ATOM 737 C C . PRO A 1 94 ? 5.248 8.888 -0.865 1.00 95.69 94 PRO A C 1
ATOM 739 O O . PRO A 1 94 ? 4.639 8.796 -1.927 1.00 95.69 94 PRO A O 1
ATOM 742 N N . PHE A 1 95 ? 6.524 9.260 -0.792 1.00 97.12 95 PHE A N 1
ATOM 743 C CA . PHE A 1 95 ? 7.327 9.428 -1.998 1.00 97.12 95 PHE A CA 1
ATOM 744 C C . PHE A 1 95 ? 7.419 8.119 -2.764 1.00 97.12 95 PHE A C 1
ATOM 746 O O . PHE A 1 95 ? 7.435 7.036 -2.169 1.00 97.12 95 PHE A O 1
ATOM 753 N N . PHE A 1 96 ? 7.485 8.227 -4.086 1.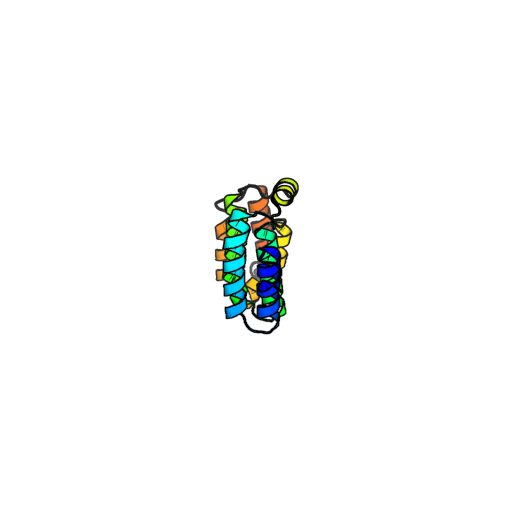00 97.69 96 PHE A N 1
ATOM 754 C CA . PHE A 1 96 ? 7.380 7.059 -4.939 1.00 97.69 96 PHE A CA 1
ATOM 755 C C . PHE A 1 96 ? 8.549 6.082 -4.727 1.00 97.69 96 PHE A C 1
ATOM 757 O O . PHE A 1 96 ? 8.315 4.893 -4.501 1.00 97.69 96 PHE A O 1
ATOM 764 N N . HIS A 1 97 ? 9.776 6.597 -4.615 1.00 96.75 97 HIS A N 1
ATOM 765 C CA . HIS A 1 97 ? 10.961 5.795 -4.291 1.00 96.75 97 HIS A CA 1
ATOM 766 C C . HIS A 1 97 ? 10.853 5.099 -2.933 1.00 96.75 97 HIS A C 1
ATOM 768 O O . HIS A 1 97 ? 11.144 3.910 -2.817 1.00 96.75 97 HIS A O 1
ATOM 774 N N . VAL A 1 98 ? 10.354 5.806 -1.914 1.00 96.94 98 VAL A N 1
ATOM 775 C CA . VAL A 1 98 ? 10.123 5.248 -0.571 1.00 96.94 98 VAL A CA 1
ATOM 776 C C . VAL A 1 98 ? 9.085 4.127 -0.623 1.00 96.94 98 VAL A C 1
ATOM 778 O O . VAL A 1 98 ? 9.196 3.137 0.103 1.00 96.94 98 VAL A O 1
ATOM 781 N N . PHE A 1 99 ? 8.059 4.264 -1.464 1.00 97.62 99 PHE A N 1
ATOM 782 C CA . PHE A 1 99 ? 7.072 3.214 -1.676 1.00 97.62 99 PHE A CA 1
ATOM 783 C C . PHE A 1 99 ? 7.694 1.974 -2.334 1.00 97.62 99 PHE A C 1
ATOM 785 O O . PHE A 1 99 ? 7.470 0.864 -1.844 1.00 97.62 99 PHE A O 1
ATOM 792 N N . LEU A 1 100 ? 8.493 2.136 -3.394 1.00 97.56 100 LEU A N 1
ATOM 793 C CA . LEU A 1 100 ? 9.190 1.024 -4.052 1.00 97.56 100 LEU A CA 1
ATOM 794 C C . LEU A 1 100 ? 10.133 0.301 -3.080 1.00 97.56 100 LEU A C 1
ATOM 796 O O . LEU A 1 100 ? 10.043 -0.918 -2.924 1.00 97.56 100 LEU A O 1
ATOM 800 N N . GLU A 1 101 ? 10.958 1.057 -2.357 1.00 96.88 101 GLU A N 1
ATOM 801 C CA . GLU A 1 101 ? 11.930 0.529 -1.398 1.00 96.88 101 GLU A CA 1
ATOM 802 C C . GLU A 1 101 ? 11.266 -0.282 -0.280 1.00 96.88 101 GLU A C 1
ATOM 804 O O . GLU A 1 101 ? 11.657 -1.420 -0.014 1.00 96.88 101 GLU A O 1
ATOM 809 N N . ASN A 1 102 ? 10.221 0.264 0.346 1.00 96.25 102 ASN A N 1
ATOM 810 C CA . ASN A 1 102 ? 9.573 -0.386 1.487 1.00 96.25 102 ASN A CA 1
ATOM 811 C C . ASN A 1 102 ? 8.621 -1.517 1.084 1.00 96.25 102 ASN A C 1
ATOM 813 O O . ASN A 1 102 ? 8.413 -2.456 1.857 1.00 96.25 102 ASN A O 1
ATOM 817 N N . SER A 1 103 ? 8.015 -1.444 -0.104 1.00 97.12 103 SER A N 1
ATOM 818 C CA . SER A 1 103 ? 7.116 -2.498 -0.586 1.00 97.12 103 SER A CA 1
ATOM 819 C C . SER A 1 103 ? 7.881 -3.728 -1.068 1.00 97.12 103 SER A C 1
ATOM 821 O O . SER A 1 103 ? 7.417 -4.850 -0.853 1.00 97.12 103 SER A O 1
ATOM 823 N N . TRP A 1 104 ? 9.069 -3.545 -1.652 1.00 97.00 104 TRP A N 1
ATOM 824 C CA . TRP A 1 104 ? 9.867 -4.625 -2.225 1.00 97.00 104 TRP A CA 1
ATOM 825 C C . TRP A 1 104 ? 10.095 -5.826 -1.294 1.00 97.00 104 TRP A C 1
ATOM 827 O O . TRP A 1 104 ? 9.704 -6.932 -1.679 1.00 97.00 104 TRP A O 1
ATOM 837 N N . PRO A 1 105 ? 10.649 -5.681 -0.069 1.00 96.31 105 PRO A N 1
ATOM 838 C CA . PRO A 1 105 ? 10.907 -6.826 0.806 1.00 96.31 105 PRO A CA 1
ATOM 839 C C . PRO A 1 105 ? 9.628 -7.555 1.240 1.00 96.31 105 PRO A C 1
ATOM 841 O O . PRO A 1 105 ? 9.679 -8.752 1.522 1.00 96.31 105 PRO A O 1
ATOM 844 N N . LEU A 1 106 ? 8.481 -6.870 1.284 1.00 97.25 106 LEU A N 1
ATOM 845 C CA . LEU A 1 106 ? 7.190 -7.475 1.623 1.00 97.25 106 LEU A CA 1
ATOM 846 C C . LEU A 1 106 ? 6.610 -8.254 0.441 1.00 97.25 106 LEU A C 1
ATOM 848 O O . LEU A 1 106 ? 6.155 -9.387 0.605 1.00 97.25 106 LEU A O 1
ATOM 852 N N . LEU A 1 107 ? 6.673 -7.673 -0.760 1.00 97.62 107 LEU A N 1
ATOM 853 C CA . LEU A 1 107 ? 6.250 -8.331 -1.993 1.00 97.62 107 LEU A CA 1
ATOM 854 C C . LEU A 1 107 ? 7.107 -9.574 -2.260 1.00 97.62 107 LEU A C 1
ATOM 856 O O . LEU A 1 107 ? 6.563 -10.637 -2.540 1.00 97.62 107 LEU A O 1
ATOM 860 N N . ARG A 1 108 ? 8.428 -9.477 -2.074 1.00 96.81 108 ARG A N 1
ATOM 861 C CA . ARG A 1 108 ? 9.393 -10.576 -2.235 1.00 96.81 108 ARG A CA 1
ATOM 862 C C . ARG A 1 108 ? 9.144 -11.784 -1.338 1.00 96.81 108 ARG A C 1
ATOM 864 O O . ARG A 1 108 ? 9.459 -12.902 -1.727 1.00 96.81 108 ARG A O 1
ATOM 871 N N . GLN A 1 109 ? 8.585 -11.577 -0.148 1.00 96.50 109 GLN A N 1
ATOM 872 C CA . GLN A 1 109 ? 8.201 -12.675 0.746 1.00 96.50 109 GLN A CA 1
ATOM 873 C C . GLN A 1 109 ? 6.959 -13.431 0.257 1.00 96.50 109 GLN A C 1
ATOM 875 O O . GLN A 1 109 ? 6.694 -14.540 0.717 1.00 96.50 109 GLN A O 1
ATOM 880 N N . CYS A 1 110 ? 6.175 -12.823 -0.634 1.00 96.56 110 CYS A N 1
ATOM 881 C CA . CYS A 1 110 ? 4.856 -13.316 -1.014 1.00 96.56 110 CYS A CA 1
ATOM 882 C C . CYS A 1 110 ? 4.745 -13.721 -2.486 1.00 96.56 110 CYS A C 1
ATOM 884 O O . CYS A 1 110 ? 3.835 -14.478 -2.822 1.00 96.56 110 CYS A O 1
ATOM 886 N N . LEU A 1 111 ? 5.607 -13.176 -3.345 1.00 96.94 111 LEU A N 1
ATOM 887 C CA . LEU A 1 111 ? 5.520 -13.247 -4.799 1.00 96.94 111 LEU A CA 1
ATOM 888 C C . LEU A 1 111 ? 6.824 -13.787 -5.394 1.00 96.94 111 LEU A C 1
ATOM 890 O O . LEU A 1 111 ? 7.912 -13.489 -4.896 1.00 96.94 111 LEU A O 1
ATOM 894 N N . ASP A 1 112 ? 6.704 -14.545 -6.481 1.00 95.56 112 ASP A N 1
ATOM 895 C CA . ASP A 1 112 ? 7.848 -14.937 -7.307 1.00 95.56 112 ASP A CA 1
ATOM 896 C C . ASP A 1 112 ? 8.318 -13.797 -8.236 1.00 95.56 112 ASP A C 1
ATOM 898 O O . ASP A 1 112 ? 7.680 -12.747 -8.342 1.00 95.56 112 ASP A O 1
ATOM 902 N N . ASP A 1 113 ? 9.453 -13.991 -8.916 1.00 95.38 113 ASP A N 1
ATOM 903 C CA . ASP A 1 113 ? 10.068 -12.974 -9.784 1.00 95.38 113 ASP A CA 1
ATOM 904 C C . ASP A 1 113 ? 9.144 -12.520 -10.921 1.00 95.38 113 ASP A C 1
ATOM 906 O O . ASP A 1 113 ? 9.110 -11.335 -11.257 1.00 95.38 113 ASP A O 1
ATOM 910 N N . LYS A 1 114 ? 8.354 -13.440 -11.488 1.00 95.12 114 LYS A N 1
ATOM 911 C CA . LYS A 1 114 ? 7.406 -13.111 -12.554 1.00 95.12 114 LYS A CA 1
ATOM 912 C C . LYS A 1 114 ? 6.260 -12.267 -12.006 1.00 95.12 114 LYS A C 1
ATOM 914 O O . LYS A 1 114 ? 5.910 -11.251 -12.592 1.00 95.12 114 LYS A O 1
ATOM 919 N N . GLN A 1 115 ? 5.698 -12.661 -10.869 1.00 96.69 115 GLN A N 1
ATOM 920 C CA . GLN A 1 115 ? 4.633 -11.919 -10.204 1.00 96.69 115 GLN A CA 1
ATOM 921 C C . GLN A 1 115 ? 5.099 -10.534 -9.752 1.00 96.69 115 GLN A C 1
ATOM 923 O O . GLN A 1 115 ? 4.322 -9.585 -9.817 1.00 96.69 115 GLN A O 1
ATOM 928 N N . LEU A 1 116 ? 6.351 -10.398 -9.307 1.00 96.75 116 LEU A N 1
ATOM 929 C CA . LEU A 1 116 ? 6.955 -9.105 -8.988 1.00 96.75 116 LEU A CA 1
ATOM 930 C C . LEU A 1 116 ? 7.057 -8.224 -10.227 1.00 96.75 116 LEU A C 1
ATOM 932 O O . LEU A 1 116 ? 6.676 -7.056 -10.156 1.00 96.75 116 LEU A O 1
ATOM 936 N N . LEU A 1 117 ? 7.520 -8.774 -11.349 1.00 95.75 117 LEU A N 1
ATOM 937 C CA . LEU A 1 117 ? 7.576 -8.052 -12.614 1.00 95.75 117 LEU A CA 1
ATOM 938 C C . LEU A 1 117 ? 6.177 -7.580 -13.036 1.00 95.75 117 LEU A C 1
ATOM 940 O O . LEU A 1 117 ? 5.958 -6.375 -13.152 1.00 95.75 117 LEU A O 1
ATOM 944 N N . ASP A 1 118 ? 5.212 -8.501 -13.134 1.00 96.06 118 ASP A N 1
ATOM 945 C CA . ASP A 1 118 ? 3.821 -8.209 -13.510 1.00 96.06 118 ASP A CA 1
ATOM 946 C C . ASP A 1 118 ? 3.193 -7.149 -12.582 1.00 96.06 118 ASP A C 1
ATOM 948 O O . ASP A 1 118 ? 2.454 -6.261 -13.019 1.00 96.06 118 ASP A O 1
ATOM 952 N N . TRP A 1 119 ? 3.493 -7.217 -11.279 1.00 96.81 119 TRP A N 1
ATOM 953 C CA . TRP A 1 119 ? 3.004 -6.253 -10.299 1.00 96.81 119 TRP A CA 1
ATOM 954 C C . TRP A 1 119 ? 3.478 -4.837 -10.649 1.00 96.81 119 TRP A C 1
ATOM 956 O O . TRP A 1 119 ? 2.654 -3.913 -10.648 1.00 96.81 119 TRP A O 1
ATOM 966 N N . HIS A 1 120 ? 4.778 -4.658 -10.913 1.00 96.31 120 HIS A N 1
ATOM 967 C CA . HIS A 1 120 ? 5.402 -3.340 -11.104 1.00 96.31 120 HIS A CA 1
ATOM 968 C C . HIS A 1 120 ? 5.139 -2.793 -12.505 1.00 96.31 120 HIS A C 1
ATOM 970 O O . HIS A 1 120 ? 4.823 -1.612 -12.649 1.00 96.31 120 HIS A O 1
ATOM 976 N N . GLU A 1 121 ? 5.171 -3.648 -13.528 1.00 94.50 121 GLU A N 1
ATOM 977 C CA . GLU A 1 121 ? 4.855 -3.263 -14.905 1.00 94.50 121 GLU A CA 1
ATOM 978 C C . GLU A 1 121 ? 3.435 -2.716 -15.043 1.00 94.50 121 GLU A C 1
ATOM 980 O O . GLU A 1 121 ? 3.212 -1.779 -15.810 1.00 94.50 121 GLU A O 1
ATOM 985 N N . ALA A 1 122 ? 2.486 -3.211 -14.239 1.00 94.31 122 ALA A N 1
ATOM 986 C CA . ALA A 1 122 ? 1.130 -2.677 -14.218 1.00 94.31 122 ALA A CA 1
ATOM 987 C C . ALA A 1 122 ? 1.087 -1.161 -13.941 1.00 94.31 122 ALA A C 1
ATOM 989 O O . ALA A 1 122 ? 0.160 -0.497 -14.393 1.00 94.31 122 ALA A O 1
ATOM 990 N N . MET A 1 123 ? 2.068 -0.594 -13.227 1.00 93.94 123 MET A N 1
ATOM 991 C CA . MET A 1 123 ? 2.119 0.846 -12.946 1.00 93.94 123 MET A CA 1
ATOM 992 C C . MET A 1 123 ? 2.459 1.693 -14.173 1.00 93.94 123 MET A C 1
ATOM 994 O O . MET A 1 123 ? 1.974 2.816 -14.289 1.00 93.94 123 MET A O 1
ATOM 998 N N . LEU A 1 124 ? 3.261 1.158 -15.097 1.00 94.94 124 LEU A N 1
ATOM 999 C CA . LEU A 1 124 ? 3.859 1.913 -16.204 1.00 94.94 124 LEU A CA 1
ATOM 1000 C C . LEU A 1 124 ? 2.831 2.528 -17.162 1.00 94.94 124 LEU A C 1
ATOM 1002 O O . LEU A 1 124 ? 3.162 3.449 -17.899 1.00 94.94 124 LEU A O 1
ATOM 1006 N N . ALA A 1 125 ? 1.599 2.017 -17.178 1.00 92.50 125 ALA A N 1
ATOM 1007 C CA . ALA A 1 125 ? 0.542 2.526 -18.044 1.00 92.50 125 ALA A CA 1
ATOM 1008 C C . ALA A 1 125 ? 0.026 3.917 -17.630 1.00 92.50 125 ALA A C 1
ATOM 1010 O O . ALA A 1 125 ? -0.469 4.648 -18.485 1.00 92.50 125 ALA A O 1
ATOM 1011 N N . ASP A 1 126 ? 0.121 4.270 -16.342 1.00 94.69 126 ASP A N 1
ATOM 1012 C CA . ASP A 1 126 ? -0.538 5.462 -15.786 1.00 94.69 126 ASP A CA 1
ATOM 1013 C C . ASP A 1 126 ? 0.402 6.441 -15.073 1.00 94.69 126 ASP A C 1
ATOM 1015 O O . ASP A 1 126 ? -0.015 7.558 -14.767 1.00 94.69 126 ASP A O 1
ATOM 1019 N N . LEU A 1 127 ? 1.646 6.047 -14.789 1.00 96.25 127 LEU A N 1
ATOM 1020 C CA . LEU A 1 127 ? 2.634 6.951 -14.199 1.00 96.25 127 LEU A CA 1
ATOM 1021 C C . LEU A 1 127 ? 3.101 8.015 -15.205 1.00 96.25 127 LEU A C 1
ATOM 1023 O O . LEU A 1 127 ? 3.035 7.827 -16.421 1.00 96.25 127 LEU A O 1
ATOM 1027 N N . ASP A 1 128 ? 3.621 9.123 -14.683 1.00 96.75 128 ASP A N 1
ATOM 1028 C CA . ASP A 1 128 ? 4.399 10.076 -15.471 1.00 96.75 128 ASP A CA 1
ATOM 1029 C C . ASP A 1 128 ? 5.733 9.465 -15.938 1.00 96.75 128 ASP A C 1
ATOM 1031 O O . ASP A 1 128 ? 6.126 8.351 -15.575 1.00 96.75 128 ASP A O 1
ATOM 1035 N N . GLU A 1 129 ? 6.446 10.201 -16.793 1.00 96.81 129 GLU A N 1
ATOM 1036 C CA . GLU A 1 129 ? 7.723 9.756 -17.355 1.00 96.81 129 GLU A CA 1
ATOM 1037 C C . GLU A 1 129 ? 8.769 9.477 -16.263 1.00 96.81 129 GLU A C 1
ATOM 1039 O O . GLU A 1 129 ? 9.486 8.477 -16.346 1.00 96.81 129 GLU A O 1
ATOM 1044 N N . GLY A 1 130 ? 8.797 10.316 -15.219 1.00 96.25 130 GLY A N 1
ATOM 1045 C CA . GLY A 1 130 ? 9.668 10.157 -14.055 1.00 96.25 130 GLY A CA 1
ATOM 1046 C C . GLY A 1 130 ? 9.402 8.849 -13.314 1.00 96.25 130 GLY A C 1
ATOM 1047 O O . GLY A 1 130 ? 10.305 8.018 -13.204 1.00 96.25 130 GLY A O 1
ATOM 1048 N N . GLY A 1 131 ? 8.155 8.607 -12.900 1.00 97.12 131 GLY A N 1
ATOM 1049 C CA . GLY A 1 131 ? 7.771 7.367 -12.233 1.00 97.12 131 GLY A CA 1
ATOM 1050 C C . GLY A 1 131 ? 8.001 6.128 -13.103 1.00 97.12 131 GLY A C 1
ATOM 1051 O O . GLY A 1 131 ? 8.480 5.103 -12.617 1.00 97.12 131 GLY A O 1
ATOM 1052 N N . CYS A 1 132 ? 7.745 6.211 -14.413 1.00 97.81 132 CYS A N 1
ATOM 1053 C CA . CYS A 1 132 ? 8.052 5.119 -15.339 1.00 97.81 132 CYS A CA 1
ATOM 1054 C C . CYS A 1 132 ? 9.552 4.800 -15.401 1.00 97.81 132 CYS A C 1
ATOM 1056 O O . CYS A 1 132 ? 9.934 3.627 -15.435 1.00 97.81 132 CYS A O 1
ATOM 1058 N N . ALA A 1 133 ? 10.406 5.825 -15.466 1.00 97.44 133 ALA A N 1
ATOM 1059 C CA . ALA A 1 133 ? 11.854 5.648 -15.468 1.00 97.44 133 ALA A CA 1
ATOM 1060 C C . ALA A 1 133 ? 12.335 5.017 -14.154 1.00 97.44 133 ALA A C 1
ATOM 1062 O O . ALA A 1 133 ? 13.156 4.100 -14.179 1.00 97.44 133 ALA A O 1
ATOM 1063 N N . GLU A 1 134 ? 11.767 5.447 -13.030 1.00 97.44 134 GLU A N 1
ATOM 1064 C CA . GLU A 1 134 ? 12.105 4.945 -11.703 1.00 97.44 134 GLU A CA 1
ATOM 1065 C C . GLU A 1 134 ? 11.726 3.469 -11.515 1.00 97.44 134 GLU A C 1
ATOM 1067 O O . GLU A 1 134 ? 12.572 2.679 -11.100 1.00 97.44 134 GLU A O 1
ATOM 1072 N N . VAL A 1 135 ? 10.517 3.051 -11.921 1.00 97.31 135 VAL A N 1
ATOM 1073 C CA . VAL A 1 135 ? 10.109 1.630 -11.888 1.00 97.31 135 VAL A CA 1
ATOM 1074 C C . VAL A 1 135 ? 11.048 0.764 -12.725 1.00 97.31 135 VAL A C 1
ATOM 1076 O O . VAL A 1 135 ? 11.475 -0.300 -12.278 1.00 97.31 135 VAL A O 1
ATOM 1079 N N . ARG A 1 136 ? 11.391 1.205 -13.942 1.00 96.75 136 ARG A N 1
ATOM 1080 C CA . ARG A 1 136 ? 12.295 0.452 -14.827 1.00 96.75 136 ARG A CA 1
ATOM 1081 C C . ARG A 1 136 ? 13.691 0.326 -14.223 1.00 96.75 136 ARG A C 1
ATOM 1083 O O . ARG A 1 136 ? 14.263 -0.761 -14.245 1.00 96.75 136 ARG A O 1
ATOM 1090 N N . ALA A 1 137 ? 14.223 1.416 -13.671 1.00 96.12 137 ALA A N 1
ATOM 1091 C CA . ALA A 1 137 ? 15.517 1.413 -13.000 1.00 96.12 137 ALA A CA 1
ATOM 1092 C C . ALA A 1 137 ? 15.506 0.499 -11.766 1.00 96.12 137 ALA A C 1
ATOM 1094 O O . ALA A 1 137 ? 16.439 -0.280 -11.579 1.00 96.12 137 ALA A O 1
ATOM 1095 N N . TRP A 1 138 ? 14.437 0.547 -10.969 1.00 96.50 138 TRP A N 1
ATOM 1096 C CA . TRP A 1 138 ? 14.249 -0.313 -9.804 1.00 96.50 138 TRP A CA 1
ATOM 1097 C C . TRP A 1 138 ? 14.237 -1.795 -10.189 1.00 96.50 138 TRP A C 1
ATOM 1099 O O . TRP A 1 138 ? 15.014 -2.582 -9.653 1.00 96.50 138 TRP A O 1
ATOM 1109 N N . LEU A 1 139 ? 13.422 -2.180 -11.176 1.00 95.38 139 LEU A N 1
ATOM 1110 C CA . LEU A 1 139 ? 13.347 -3.564 -11.650 1.00 95.38 139 LEU A CA 1
ATOM 1111 C C . LEU A 1 139 ? 14.684 -4.062 -12.207 1.00 95.38 139 LEU A C 1
ATOM 1113 O O . LEU A 1 139 ? 15.092 -5.175 -11.885 1.00 95.38 139 LEU A O 1
ATOM 1117 N N . ALA A 1 140 ? 15.400 -3.233 -12.973 1.00 94.19 140 ALA A N 1
ATOM 1118 C CA . ALA A 1 140 ? 16.719 -3.585 -13.496 1.00 94.19 140 ALA A CA 1
ATOM 1119 C C . ALA A 1 140 ? 17.760 -3.827 -12.385 1.00 94.19 140 ALA A C 1
ATOM 1121 O O . ALA A 1 140 ? 18.652 -4.656 -12.553 1.00 94.19 140 ALA A O 1
ATOM 1122 N N . GLN A 1 141 ? 17.647 -3.125 -11.252 1.00 93.75 141 GLN A N 1
ATOM 1123 C CA . GLN A 1 141 ? 18.517 -3.322 -10.089 1.00 93.75 141 GLN A CA 1
ATOM 1124 C C . GLN A 1 141 ? 18.154 -4.581 -9.294 1.00 93.75 141 GLN A C 1
ATOM 1126 O O . GLN A 1 141 ? 19.043 -5.295 -8.835 1.00 93.75 141 GLN A O 1
ATOM 1131 N N . GLN A 1 142 ? 16.860 -4.846 -9.106 1.00 92.75 142 GLN A N 1
ATOM 1132 C CA . GLN A 1 142 ? 16.386 -5.897 -8.200 1.00 92.75 142 GLN A CA 1
ATOM 1133 C C . GLN A 1 142 ? 16.233 -7.279 -8.854 1.00 92.75 142 GLN A C 1
ATOM 1135 O O . GLN A 1 142 ? 16.285 -8.303 -8.167 1.00 92.75 142 GLN A O 1
ATOM 1140 N N . LEU A 1 143 ? 16.019 -7.314 -10.169 1.00 89.25 143 LEU A N 1
ATOM 1141 C CA . LEU A 1 143 ? 15.903 -8.520 -10.987 1.00 89.25 143 LEU A CA 1
ATOM 1142 C C . LEU A 1 143 ? 16.885 -8.413 -12.160 1.00 89.25 143 LEU A C 1
ATOM 1144 O O . LEU A 1 143 ? 16.460 -8.257 -13.309 1.00 89.25 143 LEU A O 1
ATOM 1148 N N . PRO A 1 144 ? 18.206 -8.444 -11.897 1.00 80.62 144 PRO A N 1
ATOM 1149 C CA . PRO A 1 144 ? 19.178 -8.395 -12.973 1.00 80.62 144 PRO A CA 1
ATOM 1150 C C . PRO A 1 144 ? 18.950 -9.593 -13.896 1.00 80.62 144 PRO A C 1
ATOM 1152 O O . PRO A 1 144 ? 18.749 -10.720 -13.433 1.00 80.62 144 PRO A O 1
ATOM 1155 N N . ALA A 1 145 ? 18.981 -9.349 -15.208 1.00 74.56 145 ALA A N 1
ATOM 1156 C CA . ALA A 1 145 ? 18.970 -10.435 -16.177 1.00 74.56 145 ALA A CA 1
ATOM 1157 C C . ALA A 1 145 ? 20.087 -11.429 -15.816 1.00 74.56 145 ALA A C 1
ATOM 1159 O O . ALA A 1 145 ? 21.166 -10.990 -15.395 1.00 74.56 145 ALA A O 1
ATOM 1160 N N . PRO A 1 146 ? 19.859 -12.748 -15.958 1.00 62.84 146 PRO A N 1
ATOM 1161 C CA . PRO A 1 146 ? 20.921 -13.715 -15.738 1.00 62.84 146 PRO A CA 1
ATOM 1162 C C . PRO A 1 146 ? 22.106 -13.302 -16.608 1.00 62.84 146 PRO A C 1
ATOM 1164 O O . PRO A 1 146 ? 21.938 -13.093 -17.813 1.00 62.84 146 PRO A O 1
ATOM 1167 N N . ALA A 1 147 ? 23.271 -13.111 -15.981 1.00 58.47 147 ALA A N 1
ATOM 1168 C CA . ALA A 1 147 ? 24.491 -12.789 -16.700 1.00 58.47 147 ALA A CA 1
ATOM 1169 C C . ALA A 1 147 ? 24.628 -13.814 -17.827 1.00 58.47 147 ALA A C 1
ATOM 1171 O O . ALA A 1 147 ? 24.624 -15.020 -17.568 1.00 58.47 147 ALA A O 1
ATOM 1172 N N . ALA A 1 148 ? 24.665 -13.347 -19.076 1.00 53.31 148 ALA A N 1
ATOM 1173 C CA . ALA A 1 148 ? 25.033 -14.206 -20.182 1.00 53.31 148 ALA A CA 1
ATOM 1174 C C . ALA A 1 148 ? 26.424 -14.733 -19.831 1.00 53.31 148 ALA A C 1
ATOM 1176 O O . ALA A 1 148 ? 27.374 -13.954 -19.777 1.00 53.31 148 ALA A O 1
ATOM 1177 N N . ASN A 1 149 ? 26.518 -16.013 -19.469 1.00 51.97 149 ASN A N 1
ATOM 1178 C CA . ASN A 1 149 ? 27.800 -16.644 -19.224 1.00 51.97 149 ASN A CA 1
ATOM 1179 C C . ASN A 1 149 ? 28.634 -16.449 -20.492 1.00 51.97 149 ASN A C 1
ATOM 1181 O O . ASN A 1 149 ? 28.343 -17.045 -21.530 1.00 51.97 149 ASN A O 1
ATOM 1185 N N . ASP A 1 150 ? 29.658 -15.604 -20.385 1.00 52.22 150 ASP A N 1
ATOM 1186 C CA . ASP A 1 150 ? 30.817 -15.567 -21.265 1.00 52.22 150 ASP A CA 1
ATOM 1187 C C . ASP A 1 150 ? 31.549 -16.917 -21.132 1.00 52.22 150 ASP A C 1
ATOM 1189 O O . ASP A 1 150 ? 32.640 -17.016 -20.577 1.00 52.22 150 ASP A O 1
ATOM 1193 N N . GLU A 1 151 ? 30.967 -17.995 -21.660 1.00 52.91 151 GLU A N 1
ATOM 1194 C CA . GLU A 1 151 ? 31.739 -19.169 -22.070 1.00 52.91 151 GLU A CA 1
ATOM 1195 C C . GLU A 1 151 ? 32.351 -18.897 -23.449 1.00 52.91 151 GLU A C 1
ATOM 1197 O O . GLU A 1 151 ? 32.169 -19.625 -24.419 1.00 52.91 151 GLU A O 1
ATOM 1202 N N . ALA A 1 152 ? 33.152 -17.835 -23.519 1.00 50.97 152 ALA A N 1
ATOM 1203 C CA . ALA A 1 152 ? 34.256 -17.756 -24.458 1.00 50.97 152 ALA A CA 1
ATOM 1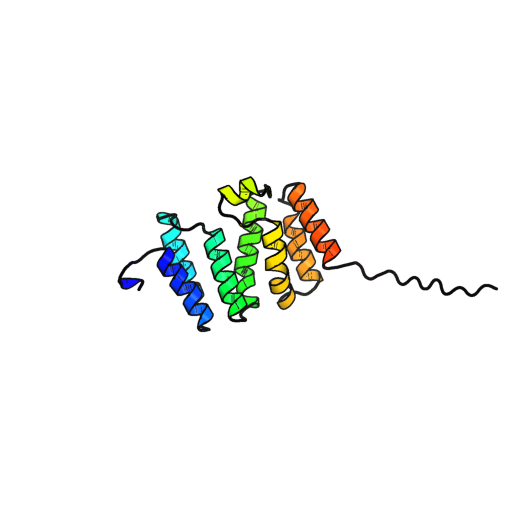204 C C . ALA A 1 152 ? 35.427 -18.559 -23.872 1.00 50.97 152 ALA A C 1
ATOM 1206 O O . ALA A 1 152 ? 36.492 -18.011 -23.574 1.00 50.97 152 ALA A O 1
ATOM 1207 N N . PHE A 1 153 ? 35.240 -19.873 -23.687 1.00 48.38 153 PHE A N 1
ATOM 1208 C CA . PHE A 1 153 ? 36.385 -20.756 -23.516 1.00 48.38 153 PHE A CA 1
ATOM 1209 C C . PHE A 1 153 ? 37.066 -20.866 -24.878 1.00 48.38 153 PHE A C 1
ATOM 1211 O O . PHE A 1 153 ? 36.689 -21.634 -25.760 1.00 48.38 153 PHE A O 1
ATOM 1218 N N . LYS A 1 154 ? 38.047 -19.981 -25.053 1.00 52.59 154 LYS A N 1
ATOM 1219 C CA . LYS A 1 154 ? 39.115 -20.096 -26.031 1.00 52.59 154 LYS A CA 1
ATOM 1220 C C . LYS A 1 154 ? 39.695 -21.506 -25.958 1.00 52.59 154 LYS A C 1
ATOM 1222 O O . LYS A 1 154 ? 40.406 -21.792 -25.005 1.00 52.59 154 LYS A O 1
ATOM 1227 N N . GLU A 1 155 ? 39.512 -22.299 -27.001 1.00 45.75 155 GLU A N 1
ATOM 1228 C CA . GLU A 1 155 ? 40.605 -23.103 -27.545 1.00 45.75 155 GLU A CA 1
ATOM 1229 C C . GLU A 1 155 ? 40.572 -22.976 -29.072 1.00 45.75 155 GLU A C 1
ATOM 1231 O O . GLU A 1 155 ? 39.592 -23.285 -29.744 1.00 45.75 155 GLU A O 1
ATOM 1236 N N . SER A 1 156 ? 41.639 -22.386 -29.602 1.00 43.56 156 SER A N 1
ATOM 1237 C CA . SER A 1 156 ? 42.011 -22.364 -31.016 1.00 43.56 156 SER A CA 1
ATOM 1238 C C . SER A 1 156 ? 43.251 -23.248 -31.177 1.00 43.56 156 SER A C 1
ATOM 1240 O O . SER A 1 156 ? 44.000 -23.380 -30.208 1.00 43.56 156 SER A O 1
ATOM 1242 N N . PRO A 1 157 ? 43.643 -23.515 -32.427 1.00 57.00 157 PRO A N 1
ATOM 1243 C CA . PRO A 1 157 ? 43.220 -24.597 -33.316 1.00 57.00 157 PRO A CA 1
ATOM 1244 C C . PRO A 1 157 ? 43.930 -25.944 -33.072 1.00 57.00 157 PRO A C 1
ATOM 1246 O O . PRO A 1 157 ? 45.006 -25.961 -32.434 1.00 57.00 157 PRO A O 1
#